Protein AF-A0A6M5IV58-F1 (afdb_monomer)

Nearest PDB structures (foldseek):
  3f52-assembly1_A  TM=8.796E-01  e=4.584E-03  Corynebacterium glutamicum
  3vk0-assembly2_B  TM=8.045E-01  e=2.505E-03  Neisseria meningitidis MC58
  3f51-assembly1_A  TM=9.134E-01  e=1.621E-02  Corynebacterium glutamicum
  1y7y-assembly1_B  TM=8.587E-01  e=2.254E-02  Aeromonas hydrophila
  1y7y-assembly1_A  TM=8.442E-01  e=3.134E-02  Aeromonas hydrophila

Secondary structure (DSSP, 8-state):
-HHHHHHHHHHHHHHHHHHHHHH-HHHHHHHHHHHHHHHHHHHTT--HHHHHHHTT--HHHHHHHHTTSSPPPHHHHHHHHHHHTS-HHHHHH----GGGGG--

Solvent-accessible surface area (backbone atoms only — not comparable to full-atom values): 5907 Å² total; per-residue (Å²): 121,71,65,62,56,54,52,49,52,52,52,52,50,53,51,50,52,54,51,52,51,73,67,33,68,64,53,49,48,27,37,44,34,20,48,45,50,48,52,54,30,60,74,69,71,55,55,71,73,56,53,12,60,72,62,74,42,57,62,72,62,36,51,36,26,58,71,24,79,34,68,74,51,72,69,47,43,47,54,50,16,59,75,70,71,48,55,51,62,27,38,75,69,67,51,75,73,70,68,76,79,76,78,127

pLDDT: mean 83.51, std 16.29, range [40.0, 98.0]

Sequence (104 aa):
MRAEFILRLRLTLRVYKRILVSMNPEIALAQRIAAEIRAEMAWQAKPVAELARVIERGVRATQRRYSGEVEFGLDEVEVVAEWLGVSKVQLLTGQRDRERAVSA

Structure (mmCIF, N/CA/C/O backbone):
data_AF-A0A6M5IV58-F1
#
_entry.id   AF-A0A6M5IV58-F1
#
loop_
_atom_site.group_PDB
_atom_site.id
_atom_site.type_symbol
_atom_site.label_atom_id
_atom_site.label_alt_id
_atom_site.label_comp_id
_atom_site.label_asym_id
_atom_site.label_entity_id
_atom_site.label_seq_id
_atom_site.pdbx_PDB_ins_code
_atom_site.Cartn_x
_atom_site.Cartn_y
_atom_site.Cartn_z
_atom_site.occupancy
_atom_site.B_iso_or_equiv
_atom_site.auth_seq_id
_atom_site.auth_comp_id
_atom_site.auth_asym_id
_atom_site.auth_atom_id
_atom_site.pdbx_PDB_model_num
ATOM 1 N N . MET A 1 1 ? 38.722 7.061 -29.597 1.00 60.03 1 MET A N 1
ATOM 2 C CA . MET A 1 1 ? 37.472 7.236 -30.377 1.00 60.03 1 MET A CA 1
ATOM 3 C C . MET A 1 1 ? 36.326 6.283 -29.990 1.00 60.03 1 MET A C 1
ATOM 5 O O . MET A 1 1 ? 35.210 6.758 -29.866 1.00 60.03 1 MET A O 1
ATOM 9 N N . ARG A 1 2 ? 36.533 4.972 -29.750 1.00 64.62 2 ARG A N 1
ATOM 10 C CA . ARG A 1 2 ? 35.423 4.029 -29.431 1.00 64.62 2 ARG A CA 1
ATOM 11 C C . ARG A 1 2 ? 34.798 4.168 -28.025 1.00 64.62 2 ARG A C 1
ATOM 13 O O . ARG A 1 2 ? 33.617 3.883 -27.861 1.00 64.62 2 ARG A O 1
ATOM 20 N N . ALA A 1 3 ? 35.558 4.616 -27.023 1.00 64.50 3 ALA A N 1
ATOM 21 C CA . ALA A 1 3 ? 35.093 4.688 -25.631 1.00 64.50 3 ALA A CA 1
ATOM 22 C C . ALA A 1 3 ? 34.050 5.797 -25.381 1.00 64.50 3 ALA A C 1
ATOM 24 O O . ALA A 1 3 ? 33.061 5.567 -24.687 1.00 64.50 3 ALA A O 1
ATOM 25 N N . GLU A 1 4 ? 34.222 6.972 -25.994 1.00 70.00 4 GLU A N 1
ATOM 26 C CA . GLU A 1 4 ? 33.277 8.091 -25.863 1.00 70.00 4 GLU A CA 1
ATOM 27 C C . GLU A 1 4 ? 31.921 7.794 -26.508 1.00 70.00 4 GLU A C 1
ATOM 29 O O . GLU A 1 4 ? 30.884 8.180 -25.971 1.00 70.00 4 GLU A O 1
ATOM 34 N N . PHE A 1 5 ? 31.912 7.045 -27.616 1.00 73.06 5 PHE A N 1
ATOM 35 C CA . PHE A 1 5 ? 30.679 6.615 -28.274 1.00 73.06 5 PHE A CA 1
ATOM 36 C C . PHE A 1 5 ? 29.868 5.667 -27.378 1.00 73.06 5 PHE A C 1
ATOM 38 O O . PHE A 1 5 ? 28.666 5.852 -27.211 1.00 73.06 5 PHE A O 1
ATOM 45 N N . ILE A 1 6 ? 30.529 4.706 -26.722 1.00 71.50 6 ILE A N 1
ATOM 46 C CA . ILE A 1 6 ? 29.891 3.769 -25.780 1.00 71.50 6 ILE A CA 1
ATOM 47 C C . ILE A 1 6 ? 29.378 4.500 -24.529 1.00 71.50 6 ILE A C 1
ATOM 49 O O . ILE A 1 6 ? 28.286 4.197 -24.044 1.00 71.50 6 ILE A O 1
ATOM 53 N N . LEU A 1 7 ? 30.136 5.472 -24.010 1.00 68.50 7 LEU A N 1
ATOM 54 C CA . LEU A 1 7 ? 29.725 6.280 -22.857 1.00 68.50 7 LEU A CA 1
ATOM 55 C C . LEU A 1 7 ? 28.518 7.165 -23.179 1.00 68.50 7 LEU A C 1
ATOM 57 O O . LEU A 1 7 ? 27.561 7.169 -22.403 1.00 68.50 7 LEU A O 1
ATOM 61 N N . ARG A 1 8 ? 28.511 7.839 -24.339 1.00 68.88 8 ARG A N 1
ATOM 62 C CA . ARG A 1 8 ? 27.337 8.579 -24.822 1.00 68.88 8 ARG A CA 1
ATOM 63 C C . ARG A 1 8 ? 26.136 7.659 -24.991 1.00 68.88 8 ARG A C 1
ATOM 65 O O . ARG A 1 8 ? 25.092 7.965 -24.435 1.00 68.88 8 ARG A O 1
ATOM 72 N N . LEU A 1 9 ? 26.291 6.509 -25.649 1.00 71.88 9 LEU A N 1
ATOM 73 C CA . LEU A 1 9 ? 25.190 5.564 -25.863 1.00 71.88 9 LEU A CA 1
ATOM 74 C C . LEU A 1 9 ? 24.586 5.074 -24.535 1.00 71.88 9 LEU A C 1
ATOM 76 O O . LEU A 1 9 ? 23.368 5.036 -24.384 1.00 71.88 9 LEU A O 1
ATOM 80 N N . ARG A 1 10 ? 25.422 4.759 -23.533 1.00 70.19 10 ARG A N 1
ATOM 81 C CA . ARG A 1 10 ? 24.971 4.366 -22.183 1.00 70.19 10 ARG A CA 1
ATOM 82 C C . ARG A 1 10 ? 24.239 5.493 -21.453 1.00 70.19 10 ARG A C 1
ATOM 84 O O . ARG A 1 10 ? 23.245 5.226 -20.781 1.00 70.19 10 ARG A O 1
ATOM 91 N N . LEU A 1 11 ? 24.712 6.733 -21.579 1.00 66.56 11 LEU A N 1
ATOM 92 C CA . LEU A 1 11 ? 24.055 7.917 -21.018 1.00 66.56 11 LEU A CA 1
ATOM 93 C C . LEU A 1 11 ? 22.695 8.163 -21.679 1.00 66.56 11 LEU A C 1
ATOM 95 O O . LEU A 1 11 ? 21.699 8.317 -20.973 1.00 66.56 11 LEU A O 1
ATOM 99 N N . THR A 1 12 ? 22.627 8.107 -23.009 1.00 67.38 12 THR A N 1
ATOM 100 C CA . THR A 1 12 ? 21.381 8.266 -23.767 1.00 67.38 12 THR A CA 1
ATOM 101 C C . THR A 1 12 ? 20.378 7.165 -23.423 1.00 67.38 12 THR A C 1
ATOM 103 O O . THR A 1 12 ? 19.222 7.468 -23.144 1.00 67.38 12 THR A O 1
ATOM 106 N N . LEU A 1 13 ? 20.818 5.904 -23.328 1.00 72.75 13 LEU A N 1
ATOM 107 C CA . LEU A 1 13 ? 19.965 4.777 -22.928 1.00 72.75 13 LEU A CA 1
ATOM 108 C C . LEU A 1 13 ? 19.465 4.896 -21.483 1.00 72.75 13 LEU A C 1
ATOM 110 O O . LEU A 1 13 ? 18.328 4.529 -21.198 1.00 72.75 13 LEU A O 1
ATOM 114 N N . ARG A 1 14 ? 20.271 5.433 -20.560 1.00 70.44 14 ARG A N 1
ATOM 115 C CA . ARG A 1 14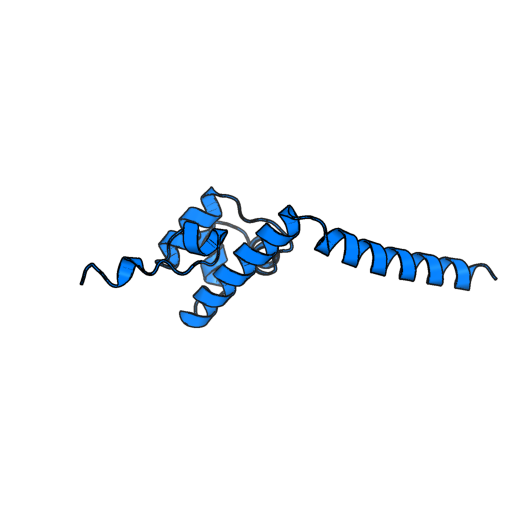 ? 19.862 5.650 -19.162 1.00 70.44 14 ARG A CA 1
ATOM 116 C C . ARG A 1 14 ? 18.797 6.744 -19.043 1.00 70.44 14 ARG A C 1
ATOM 118 O O . ARG A 1 14 ? 17.854 6.580 -18.272 1.00 70.44 14 ARG A O 1
ATOM 125 N N . VAL A 1 15 ? 18.927 7.825 -19.814 1.00 69.44 15 VAL A N 1
ATOM 126 C CA . VAL A 1 15 ? 17.921 8.898 -19.882 1.00 69.44 15 VAL A CA 1
ATOM 127 C C . VAL A 1 15 ? 16.639 8.390 -20.541 1.00 69.44 15 VAL A C 1
ATOM 129 O O . VAL A 1 15 ? 15.567 8.548 -19.964 1.00 69.44 15 VAL A O 1
ATOM 132 N N . TYR A 1 16 ? 16.741 7.689 -21.674 1.00 65.12 16 TYR A N 1
ATOM 133 C CA . TYR A 1 16 ? 15.580 7.098 -22.347 1.00 65.12 16 TYR A CA 1
ATOM 134 C C . TYR A 1 16 ? 14.852 6.082 -21.473 1.00 65.12 16 TYR A C 1
ATOM 136 O O . TYR A 1 16 ? 13.633 6.137 -21.376 1.00 65.12 16 TYR A O 1
ATOM 144 N N . LYS A 1 17 ? 15.578 5.203 -20.771 1.00 67.25 17 LYS A N 1
ATOM 145 C CA . LYS A 1 17 ? 14.979 4.255 -19.823 1.00 67.25 17 LYS A CA 1
ATOM 146 C C . LYS A 1 17 ? 14.224 4.982 -18.711 1.00 67.25 17 LYS A C 1
ATOM 148 O O . LYS A 1 17 ? 13.137 4.559 -18.352 1.00 67.25 17 LYS A O 1
ATOM 153 N N . ARG A 1 18 ? 14.764 6.089 -18.192 1.00 61.06 18 ARG A N 1
ATOM 154 C CA . ARG A 1 18 ? 14.098 6.899 -17.160 1.00 61.06 18 ARG A CA 1
ATOM 155 C C . ARG A 1 18 ? 12.822 7.574 -17.679 1.00 61.06 18 ARG A C 1
ATOM 157 O O . ARG A 1 18 ? 11.829 7.578 -16.964 1.00 61.06 18 ARG A O 1
ATOM 164 N N . ILE A 1 19 ? 12.837 8.092 -18.909 1.00 65.12 19 ILE A N 1
ATOM 165 C CA . ILE A 1 19 ? 11.661 8.712 -19.545 1.00 65.12 19 ILE A CA 1
ATOM 166 C C . ILE A 1 19 ? 10.593 7.656 -19.874 1.00 65.12 19 ILE A C 1
ATOM 168 O O . ILE A 1 19 ? 9.425 7.844 -19.547 1.00 65.12 19 ILE A O 1
ATOM 172 N N . LEU A 1 20 ? 10.988 6.508 -20.433 1.00 61.22 20 LEU A N 1
ATOM 173 C CA . LEU A 1 20 ? 10.089 5.379 -20.714 1.00 61.22 20 LEU A CA 1
ATOM 174 C C . LEU A 1 20 ? 9.427 4.830 -19.446 1.00 61.22 20 LEU A C 1
ATOM 176 O O . LEU A 1 20 ? 8.245 4.515 -19.463 1.00 61.22 20 LEU A O 1
ATOM 180 N N . VAL A 1 21 ? 10.164 4.777 -18.334 1.00 62.19 21 VAL A N 1
ATOM 181 C CA . VAL A 1 21 ? 9.623 4.402 -17.018 1.00 62.19 21 VAL A CA 1
ATOM 182 C C . VAL A 1 21 ? 8.576 5.414 -16.535 1.00 62.19 21 VAL A C 1
ATOM 184 O O . VAL A 1 21 ? 7.577 5.004 -15.962 1.00 62.19 21 VAL A O 1
ATOM 187 N N . SER A 1 22 ? 8.749 6.715 -16.809 1.00 56.72 22 SER A N 1
ATOM 188 C CA . SER A 1 22 ? 7.743 7.741 -16.477 1.00 56.72 22 SER A CA 1
ATOM 189 C C . SER A 1 22 ? 6.543 7.800 -17.434 1.00 56.72 22 SER A C 1
ATOM 191 O O . SER A 1 22 ? 5.508 8.340 -17.063 1.00 56.72 22 SER A O 1
ATOM 193 N N . MET A 1 23 ? 6.669 7.254 -18.649 1.00 60.97 23 MET A N 1
ATOM 194 C CA . MET A 1 23 ? 5.607 7.210 -19.668 1.00 60.97 23 MET A CA 1
ATOM 195 C C . MET A 1 23 ? 4.806 5.903 -19.666 1.00 60.97 23 MET A C 1
ATOM 197 O O . MET A 1 23 ? 3.837 5.805 -20.414 1.00 60.97 23 MET A O 1
ATOM 201 N N . ASN A 1 24 ? 5.181 4.907 -18.854 1.00 61.69 24 ASN A N 1
ATOM 202 C CA . ASN A 1 24 ? 4.401 3.682 -18.719 1.00 61.69 24 ASN A CA 1
ATOM 203 C C . ASN A 1 24 ? 3.369 3.840 -17.580 1.00 61.69 24 ASN A C 1
ATOM 205 O O . ASN A 1 24 ? 3.766 3.862 -16.410 1.00 61.69 24 ASN A O 1
ATOM 209 N N . PRO A 1 25 ? 2.062 3.962 -17.884 1.00 61.75 25 PRO A N 1
ATOM 210 C CA . PRO A 1 25 ? 1.026 4.182 -16.874 1.00 61.75 25 PRO A CA 1
ATOM 211 C C . PRO A 1 25 ? 0.923 3.035 -15.857 1.00 61.75 25 PRO A C 1
ATOM 213 O O . PRO A 1 25 ? 0.538 3.275 -14.715 1.00 61.75 25 PRO A O 1
ATOM 216 N N . GLU A 1 26 ? 1.326 1.816 -16.221 1.00 60.09 26 GLU A N 1
ATOM 217 C CA . GLU A 1 26 ? 1.353 0.669 -15.302 1.00 60.09 26 GLU A CA 1
ATOM 218 C C . GLU A 1 26 ? 2.444 0.820 -14.236 1.00 60.09 26 GLU A C 1
ATOM 220 O O . GLU A 1 26 ? 2.184 0.671 -13.043 1.00 60.09 26 GLU A O 1
AT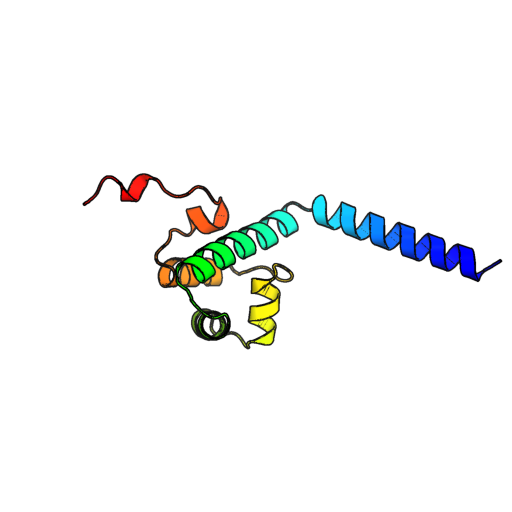OM 225 N N . ILE A 1 27 ? 3.645 1.252 -14.642 1.00 63.97 27 ILE A N 1
ATOM 226 C CA . ILE A 1 27 ? 4.728 1.574 -13.701 1.00 63.97 27 ILE A CA 1
ATOM 227 C C . ILE A 1 27 ? 4.303 2.727 -12.789 1.00 63.97 27 ILE A C 1
ATOM 229 O O . ILE A 1 27 ? 4.606 2.715 -11.593 1.00 63.97 27 ILE A O 1
ATOM 233 N N . ALA A 1 28 ? 3.574 3.706 -13.331 1.00 79.75 28 ALA A N 1
ATOM 234 C CA . ALA A 1 28 ? 3.020 4.789 -12.532 1.00 79.75 28 ALA A CA 1
ATOM 235 C C . ALA A 1 28 ? 2.023 4.265 -11.485 1.00 79.75 28 ALA A C 1
ATOM 237 O O . ALA A 1 28 ? 2.093 4.697 -10.336 1.00 79.75 28 ALA A O 1
ATOM 238 N N . LEU A 1 29 ? 1.158 3.303 -11.828 1.00 85.19 29 LEU A N 1
ATOM 239 C CA . LEU A 1 29 ? 0.213 2.701 -10.884 1.00 85.19 29 LEU A CA 1
ATOM 240 C C . LEU A 1 29 ? 0.920 1.882 -9.793 1.00 85.19 29 LEU A C 1
ATOM 242 O O . LEU A 1 29 ? 0.628 2.071 -8.614 1.00 85.19 29 LEU A O 1
ATOM 246 N N . ALA A 1 30 ? 1.891 1.040 -10.152 1.00 88.44 30 ALA A N 1
ATOM 247 C CA . ALA A 1 30 ? 2.667 0.246 -9.196 1.00 88.44 30 ALA A CA 1
ATOM 248 C C . ALA A 1 30 ? 3.396 1.128 -8.169 1.00 88.44 30 ALA A C 1
ATOM 250 O O . ALA A 1 30 ? 3.328 0.909 -6.957 1.00 88.44 30 ALA A O 1
ATOM 251 N N . GLN A 1 31 ? 4.070 2.170 -8.663 1.00 90.25 31 GLN A N 1
ATOM 252 C CA . GLN A 1 31 ? 4.782 3.150 -7.841 1.00 90.25 31 GLN A CA 1
ATOM 253 C C . GLN A 1 31 ? 3.836 3.930 -6.933 1.00 90.25 31 GLN A C 1
ATOM 255 O O . GLN A 1 31 ? 4.175 4.212 -5.782 1.00 90.25 31 GLN A O 1
ATOM 260 N N . ARG A 1 32 ? 2.651 4.255 -7.446 1.00 90.94 32 ARG A N 1
ATOM 261 C CA . ARG A 1 32 ? 1.604 4.965 -6.726 1.00 90.94 32 ARG A CA 1
ATOM 262 C C . ARG A 1 32 ? 1.026 4.115 -5.596 1.00 90.94 32 ARG A C 1
ATOM 264 O O . ARG A 1 32 ? 1.058 4.566 -4.458 1.00 90.94 32 ARG A O 1
ATOM 271 N N . ILE A 1 33 ? 0.605 2.879 -5.871 1.00 94.88 33 ILE A N 1
ATOM 272 C CA . ILE A 1 33 ? 0.125 1.937 -4.843 1.00 94.88 33 ILE A CA 1
ATOM 273 C C . ILE A 1 33 ? 1.191 1.761 -3.758 1.00 94.88 33 ILE A C 1
ATOM 275 O O . ILE A 1 33 ? 0.904 1.889 -2.569 1.00 94.88 33 ILE A O 1
ATOM 279 N N . ALA A 1 34 ? 2.447 1.541 -4.159 1.00 96.31 34 ALA A N 1
ATOM 280 C CA . ALA A 1 34 ? 3.548 1.427 -3.213 1.00 96.31 34 ALA A CA 1
ATOM 281 C C . ALA A 1 34 ? 3.726 2.709 -2.380 1.00 96.31 34 ALA A C 1
ATOM 283 O O . ALA A 1 34 ? 4.006 2.624 -1.189 1.00 96.31 34 ALA A O 1
ATOM 284 N N . ALA A 1 35 ? 3.550 3.897 -2.964 1.00 94.25 35 ALA A N 1
ATOM 285 C CA . ALA A 1 35 ? 3.618 5.160 -2.233 1.00 94.25 35 ALA A CA 1
ATOM 286 C C . ALA A 1 35 ? 2.491 5.318 -1.201 1.00 94.25 35 ALA A C 1
ATOM 288 O O . ALA A 1 35 ? 2.786 5.716 -0.075 1.00 94.25 35 ALA A O 1
ATOM 289 N N . GLU A 1 36 ? 1.251 4.963 -1.545 1.00 95.19 36 GLU A N 1
ATOM 290 C CA . GLU A 1 36 ? 0.115 5.001 -0.611 1.00 95.19 36 GLU A CA 1
ATOM 291 C C . GLU A 1 36 ? 0.332 4.027 0.557 1.00 95.19 36 GLU A C 1
ATOM 293 O O . GLU A 1 36 ? 0.237 4.417 1.719 1.00 95.19 36 GLU A O 1
ATOM 298 N N . ILE A 1 37 ? 0.738 2.783 0.268 1.00 97.00 37 ILE A N 1
ATOM 299 C CA . ILE A 1 37 ? 1.048 1.780 1.302 1.00 97.00 37 ILE A CA 1
ATOM 300 C C . ILE A 1 37 ? 2.158 2.286 2.232 1.00 97.00 37 ILE A C 1
ATOM 302 O O . ILE A 1 37 ? 2.039 2.183 3.452 1.00 97.00 37 ILE A O 1
ATOM 306 N N . ARG A 1 38 ? 3.230 2.874 1.681 1.00 97.31 38 ARG A N 1
ATOM 307 C CA . ARG A 1 38 ? 4.318 3.464 2.480 1.00 97.31 38 ARG A CA 1
ATOM 308 C C . ARG A 1 38 ? 3.828 4.580 3.391 1.00 97.31 38 ARG A C 1
ATOM 310 O O . ARG A 1 38 ? 4.259 4.642 4.540 1.00 97.31 38 ARG A O 1
ATOM 317 N N . ALA A 1 39 ? 2.973 5.460 2.878 1.00 94.56 39 ALA A N 1
ATOM 318 C CA . ALA A 1 39 ? 2.437 6.575 3.642 1.00 94.56 39 ALA A CA 1
ATOM 319 C C . ALA A 1 39 ? 1.604 6.080 4.834 1.00 94.56 39 ALA A C 1
ATOM 321 O O . ALA A 1 39 ? 1.832 6.519 5.961 1.00 94.56 39 ALA A O 1
ATOM 322 N N . GLU A 1 40 ? 0.710 5.117 4.608 1.00 96.38 40 GLU A N 1
ATOM 323 C CA . GLU A 1 40 ? -0.128 4.539 5.664 1.00 96.38 40 GLU A CA 1
ATOM 324 C C . GLU A 1 40 ? 0.692 3.737 6.683 1.00 96.38 40 GLU A C 1
ATOM 326 O O . GLU A 1 40 ? 0.511 3.889 7.891 1.00 96.38 40 GLU A O 1
ATOM 331 N N . MET A 1 41 ? 1.664 2.939 6.232 1.00 97.00 41 MET A N 1
ATOM 332 C CA . MET A 1 41 ? 2.570 2.224 7.136 1.00 97.00 41 MET A CA 1
ATOM 333 C C . MET A 1 41 ? 3.393 3.178 8.003 1.00 97.00 41 MET A C 1
ATOM 335 O O . MET A 1 41 ? 3.545 2.934 9.199 1.00 97.00 41 MET A O 1
ATOM 339 N N . ALA A 1 42 ? 3.907 4.265 7.422 1.00 96.19 42 ALA A N 1
ATOM 340 C CA . ALA A 1 42 ? 4.650 5.277 8.163 1.00 96.19 42 ALA A CA 1
ATOM 341 C C . ALA A 1 42 ? 3.766 5.963 9.214 1.00 96.19 42 ALA A C 1
ATOM 343 O O . ALA A 1 42 ? 4.214 6.161 10.342 1.00 96.19 42 ALA A O 1
ATOM 344 N N . TRP A 1 43 ? 2.509 6.268 8.874 1.00 94.00 43 TRP A N 1
ATOM 345 C CA . TRP A 1 43 ? 1.547 6.858 9.808 1.00 94.00 43 TRP A CA 1
ATOM 346 C C . TRP A 1 43 ? 1.230 5.928 10.989 1.00 94.00 43 TRP A C 1
ATOM 348 O O . TRP A 1 43 ? 1.143 6.383 12.126 1.00 94.00 43 TRP A O 1
ATOM 358 N N . GLN A 1 44 ? 1.133 4.620 10.739 1.00 95.75 44 GLN A N 1
ATOM 359 C CA . GLN A 1 44 ? 0.849 3.604 11.762 1.00 95.75 44 GLN A CA 1
ATOM 360 C C . GLN A 1 44 ? 2.109 3.034 12.436 1.00 95.75 44 GLN A C 1
ATOM 362 O O . GLN A 1 44 ? 2.000 2.111 13.239 1.00 95.75 44 GLN A O 1
ATOM 367 N N . ALA A 1 45 ? 3.301 3.537 12.092 1.00 97.00 45 ALA A N 1
ATOM 368 C CA . ALA A 1 45 ? 4.598 3.016 12.535 1.00 97.00 45 ALA A CA 1
ATOM 369 C C . ALA A 1 45 ? 4.793 1.498 12.298 1.00 97.00 45 ALA A C 1
ATOM 371 O O . ALA A 1 45 ? 5.483 0.818 13.059 1.00 97.00 45 ALA A O 1
ATOM 372 N N . LYS A 1 46 ? 4.208 0.959 11.222 1.00 96.94 46 LYS A N 1
ATOM 373 C CA . LYS A 1 46 ? 4.271 -0.467 10.873 1.00 96.94 46 LYS A CA 1
ATOM 374 C C . LYS A 1 46 ? 5.544 -0.793 10.072 1.00 96.94 46 LYS A C 1
ATOM 376 O O . LYS A 1 46 ? 5.790 -0.169 9.037 1.00 96.94 46 LYS A O 1
ATOM 381 N N . PRO A 1 47 ? 6.365 -1.775 10.490 1.00 96.38 47 PRO A N 1
ATOM 382 C CA . PRO A 1 47 ? 7.604 -2.128 9.800 1.00 96.38 47 PRO A CA 1
ATOM 383 C C . PRO A 1 47 ? 7.367 -2.988 8.547 1.00 96.38 47 PRO A C 1
ATOM 385 O O . PRO A 1 47 ? 6.442 -3.793 8.470 1.00 96.38 47 PRO A O 1
ATOM 388 N N . VAL A 1 48 ? 8.291 -2.917 7.582 1.00 96.44 48 VAL A N 1
ATOM 389 C CA . VAL A 1 48 ? 8.249 -3.734 6.344 1.00 96.44 48 VAL A CA 1
ATOM 390 C C . VAL A 1 48 ? 8.293 -5.243 6.624 1.00 96.44 48 VAL A C 1
ATOM 392 O O . VAL A 1 48 ? 7.758 -6.041 5.856 1.00 96.44 48 VAL A O 1
ATOM 395 N N . ALA A 1 49 ? 8.887 -5.653 7.747 1.00 96.56 49 ALA A N 1
ATOM 396 C CA . ALA A 1 49 ? 8.890 -7.049 8.175 1.00 96.56 49 ALA A CA 1
ATOM 397 C C . ALA A 1 49 ? 7.479 -7.579 8.488 1.00 96.56 49 ALA A C 1
ATOM 399 O O . ALA A 1 49 ? 7.206 -8.748 8.229 1.00 96.56 49 ALA A O 1
ATOM 400 N N . GLU A 1 50 ? 6.581 -6.738 9.009 1.00 97.81 50 GLU A N 1
ATOM 401 C CA . GLU A 1 50 ? 5.181 -7.117 9.222 1.00 97.81 50 GLU A CA 1
ATOM 402 C C . GLU A 1 50 ? 4.429 -7.212 7.901 1.00 97.81 50 GLU A C 1
ATOM 404 O O . GLU A 1 50 ? 3.745 -8.207 7.681 1.00 97.81 50 GLU A O 1
ATOM 409 N N . LEU A 1 51 ? 4.649 -6.264 6.981 1.00 97.81 51 LEU A N 1
ATOM 410 C CA . LEU A 1 51 ? 4.080 -6.337 5.633 1.00 97.81 51 LEU A CA 1
ATOM 411 C C . LEU A 1 51 ? 4.419 -7.675 4.962 1.00 97.81 51 LEU A C 1
ATOM 413 O O . LEU A 1 51 ? 3.549 -8.297 4.370 1.00 97.81 51 LEU A O 1
ATOM 417 N N . ALA A 1 52 ? 5.661 -8.152 5.094 1.00 98.00 52 ALA A N 1
ATOM 418 C CA . ALA A 1 52 ? 6.081 -9.427 4.515 1.00 98.00 52 ALA A CA 1
ATOM 419 C C . ALA A 1 52 ? 5.287 -10.628 5.052 1.00 98.00 52 ALA A C 1
ATOM 421 O O . ALA A 1 52 ? 4.983 -11.541 4.289 1.00 98.00 52 ALA A O 1
ATOM 422 N N . ARG A 1 53 ? 4.926 -10.606 6.342 1.00 97.88 53 ARG A N 1
ATOM 423 C CA . ARG A 1 53 ? 4.068 -11.630 6.953 1.00 97.88 53 ARG A CA 1
ATOM 424 C C . ARG A 1 53 ? 2.637 -11.524 6.435 1.00 97.88 53 ARG A C 1
ATOM 426 O O . ARG A 1 53 ? 2.054 -12.545 6.111 1.00 97.88 53 ARG A O 1
ATOM 433 N N . VAL A 1 54 ? 2.118 -10.302 6.323 1.00 97.88 54 VAL A N 1
ATOM 434 C CA . VAL A 1 54 ? 0.746 -10.013 5.875 1.00 97.88 54 VAL A CA 1
ATOM 435 C C . VAL A 1 54 ? 0.498 -10.491 4.446 1.00 97.88 54 VAL A C 1
ATOM 437 O O . VAL A 1 54 ? -0.520 -11.114 4.192 1.00 97.88 54 VAL A O 1
ATOM 440 N N . ILE A 1 55 ? 1.435 -10.256 3.522 1.00 97.12 55 ILE A N 1
ATOM 441 C CA . ILE A 1 55 ? 1.300 -10.718 2.127 1.00 97.12 55 ILE A CA 1
ATOM 442 C C . ILE A 1 55 ? 1.880 -12.122 1.889 1.00 97.12 55 ILE A C 1
ATOM 444 O O . ILE A 1 55 ? 2.008 -12.544 0.743 1.00 97.12 55 ILE A O 1
ATOM 448 N N . GLU A 1 56 ? 2.308 -12.815 2.949 1.00 97.25 56 GLU A N 1
ATOM 449 C CA . GLU A 1 56 ? 2.902 -14.158 2.893 1.00 97.25 56 GLU A CA 1
ATOM 450 C C . GLU A 1 56 ? 4.070 -14.285 1.890 1.00 97.25 56 GLU A C 1
ATOM 452 O O . GLU A 1 56 ? 4.228 -15.276 1.169 1.00 97.25 56 GLU A O 1
ATOM 457 N N . ARG A 1 57 ? 4.932 -13.261 1.828 1.00 96.75 57 ARG A N 1
ATOM 458 C CA . ARG A 1 57 ? 6.112 -13.232 0.947 1.00 96.75 57 ARG A CA 1
ATOM 459 C C . ARG A 1 57 ? 7.411 -13.114 1.733 1.00 96.75 57 ARG A C 1
ATOM 461 O O . ARG A 1 57 ? 7.484 -12.568 2.829 1.00 96.75 57 ARG A O 1
ATOM 468 N N . GLY A 1 58 ? 8.499 -13.570 1.113 1.00 96.56 58 GLY A N 1
ATOM 469 C CA . GLY A 1 58 ? 9.841 -13.346 1.644 1.00 96.56 58 GLY A CA 1
ATOM 470 C C . GLY A 1 58 ? 10.221 -11.860 1.641 1.00 96.56 58 GLY A C 1
ATOM 471 O O . GLY A 1 58 ? 9.914 -11.136 0.695 1.00 96.56 58 GLY A O 1
ATOM 472 N N . VAL A 1 59 ? 10.984 -11.427 2.651 1.00 94.56 59 VAL A N 1
ATOM 473 C CA . VAL A 1 59 ? 11.379 -10.018 2.878 1.00 94.56 59 VAL A CA 1
ATOM 474 C C . VAL A 1 59 ? 11.942 -9.342 1.626 1.00 94.56 59 VAL A C 1
ATOM 476 O O . VAL A 1 59 ? 11.584 -8.210 1.321 1.00 94.56 59 VAL A O 1
ATOM 479 N N . ARG A 1 60 ? 12.786 -10.034 0.848 1.00 95.81 60 ARG A N 1
ATOM 480 C CA . ARG A 1 60 ? 13.359 -9.478 -0.390 1.00 95.81 60 ARG A CA 1
ATOM 481 C C . ARG A 1 60 ? 12.294 -9.189 -1.453 1.00 95.81 60 ARG A C 1
ATOM 483 O O . ARG A 1 60 ? 12.391 -8.180 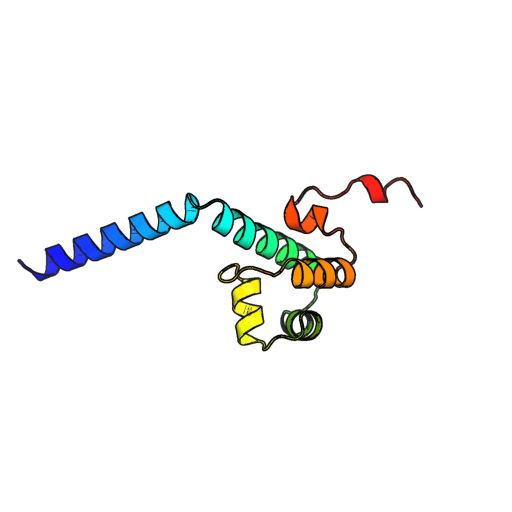-2.144 1.00 95.81 60 ARG A O 1
ATOM 490 N N . ALA A 1 61 ? 11.302 -10.065 -1.601 1.00 95.88 61 ALA A N 1
ATOM 491 C CA . ALA A 1 61 ? 10.204 -9.866 -2.544 1.00 95.88 61 ALA A CA 1
ATOM 492 C C . ALA A 1 61 ? 9.291 -8.722 -2.083 1.00 95.88 61 ALA A C 1
ATOM 494 O O . ALA A 1 61 ? 8.914 -7.877 -2.896 1.00 95.88 61 ALA A O 1
ATOM 495 N N . THR A 1 62 ? 9.022 -8.652 -0.779 1.00 97.56 62 THR A N 1
ATOM 496 C CA . THR A 1 62 ? 8.276 -7.556 -0.154 1.00 97.56 62 THR A CA 1
ATOM 497 C C . THR A 1 62 ? 8.983 -6.223 -0.343 1.00 97.56 62 THR A C 1
ATOM 499 O O . THR A 1 62 ? 8.345 -5.259 -0.740 1.00 97.56 62 THR A O 1
ATOM 502 N N . GLN A 1 63 ? 10.304 -6.160 -0.155 1.00 96.75 63 GLN A N 1
ATOM 503 C CA . GLN A 1 63 ? 11.073 -4.923 -0.305 1.00 96.75 63 GLN A CA 1
ATOM 504 C C . GLN A 1 63 ? 10.972 -4.343 -1.724 1.00 96.75 63 GLN A C 1
ATOM 506 O O . GLN A 1 63 ? 10.858 -3.130 -1.882 1.00 96.75 63 GLN A O 1
ATOM 511 N N . ARG A 1 64 ? 10.989 -5.203 -2.752 1.00 95.62 64 ARG A N 1
ATOM 512 C CA . ARG A 1 64 ? 10.852 -4.784 -4.158 1.00 95.62 64 ARG A CA 1
ATOM 513 C C . ARG A 1 64 ? 9.448 -4.268 -4.476 1.00 95.62 64 ARG A C 1
ATOM 515 O O . ARG A 1 64 ? 9.313 -3.323 -5.243 1.00 95.62 64 ARG A O 1
ATOM 522 N N . ARG A 1 65 ? 8.407 -4.844 -3.869 1.00 96.62 65 ARG A N 1
ATOM 523 C CA . ARG A 1 65 ? 7.036 -4.313 -3.966 1.00 96.62 65 ARG A CA 1
ATOM 524 C C . ARG A 1 65 ? 6.878 -3.003 -3.209 1.00 96.62 65 ARG A C 1
ATOM 526 O O . ARG A 1 65 ? 6.375 -2.021 -3.737 1.00 96.62 65 ARG A O 1
ATOM 533 N N . TYR A 1 66 ? 7.412 -2.962 -1.995 1.00 96.19 66 TYR A N 1
ATOM 534 C CA . TYR A 1 66 ? 7.423 -1.791 -1.131 1.00 96.19 66 TYR A CA 1
ATOM 535 C C . TYR A 1 66 ? 8.121 -0.588 -1.781 1.00 96.19 66 TYR A C 1
ATOM 537 O O . TYR A 1 66 ? 7.700 0.544 -1.563 1.00 96.19 66 TYR A O 1
ATOM 545 N N . SER A 1 67 ? 9.153 -0.796 -2.607 1.00 93.06 67 SER A N 1
ATOM 546 C CA . SER A 1 67 ? 9.796 0.262 -3.405 1.00 93.06 67 SER A CA 1
ATOM 547 C C . SER A 1 67 ? 9.084 0.577 -4.730 1.00 93.06 67 SER A C 1
ATOM 549 O O . SER A 1 67 ? 9.481 1.513 -5.424 1.00 93.06 67 SER A O 1
ATOM 551 N N . GLY A 1 68 ? 8.051 -0.187 -5.094 1.00 91.38 68 GLY A N 1
ATOM 552 C CA . GLY A 1 68 ? 7.343 -0.104 -6.375 1.00 91.38 68 GLY A CA 1
ATOM 553 C C . GLY A 1 68 ? 8.134 -0.655 -7.568 1.00 91.38 68 GLY A C 1
ATOM 554 O O . GLY A 1 68 ? 7.788 -0.374 -8.712 1.00 91.38 68 GLY A O 1
ATOM 555 N N . GLU A 1 69 ? 9.230 -1.385 -7.337 1.00 90.75 69 GLU A N 1
ATOM 556 C CA . GLU A 1 69 ? 9.979 -2.067 -8.405 1.00 90.75 69 GLU A CA 1
ATOM 557 C C . GLU A 1 69 ? 9.192 -3.260 -8.970 1.00 90.75 69 GLU A C 1
ATOM 559 O O . GLU A 1 69 ? 9.356 -3.625 -10.132 1.00 90.75 69 GLU A O 1
ATOM 564 N N . VAL A 1 70 ? 8.360 -3.877 -8.131 1.00 93.19 70 VAL A N 1
ATOM 565 C CA . VAL A 1 70 ? 7.457 -4.975 -8.481 1.00 93.19 70 VAL A CA 1
ATOM 566 C C . VAL A 1 70 ? 6.040 -4.579 -8.076 1.00 93.19 70 VAL A C 1
ATOM 568 O O . VAL A 1 70 ? 5.844 -3.942 -7.045 1.00 93.19 70 VAL A O 1
ATOM 571 N N . GLU A 1 71 ? 5.059 -4.957 -8.883 1.00 93.94 71 GLU A N 1
ATOM 572 C CA . GLU A 1 71 ? 3.645 -4.706 -8.608 1.00 93.94 71 GLU A CA 1
ATOM 573 C C . GLU A 1 71 ? 3.120 -5.543 -7.438 1.00 93.94 71 GLU A C 1
ATOM 575 O O . GLU A 1 71 ? 3.576 -6.665 -7.193 1.00 93.94 71 GLU A O 1
ATOM 580 N N . PHE A 1 72 ? 2.141 -4.987 -6.725 1.00 96.38 72 PHE A N 1
ATOM 581 C CA . PHE A 1 72 ? 1.292 -5.762 -5.829 1.00 96.38 72 PHE A CA 1
ATOM 582 C C . PHE A 1 72 ? 0.183 -6.428 -6.647 1.00 96.38 72 PHE A C 1
ATOM 584 O O . PHE A 1 72 ? -0.436 -5.777 -7.490 1.00 96.38 72 PHE A O 1
ATOM 591 N N . GLY A 1 73 ? -0.081 -7.705 -6.375 1.00 95.38 73 GLY A N 1
ATOM 592 C CA . GLY A 1 73 ? -1.290 -8.370 -6.863 1.00 95.38 73 GLY A CA 1
ATOM 593 C C . GLY A 1 73 ? -2.548 -7.732 -6.266 1.00 95.38 73 GLY A C 1
ATOM 594 O O . GLY A 1 73 ? -2.491 -7.124 -5.200 1.00 95.38 73 GLY A O 1
ATOM 595 N N . LEU A 1 74 ? -3.695 -7.847 -6.940 1.00 93.94 74 LEU A N 1
ATOM 596 C CA . LEU A 1 74 ? -4.953 -7.286 -6.425 1.00 93.94 74 LEU A CA 1
ATOM 597 C C . LEU A 1 74 ? -5.395 -7.945 -5.109 1.00 93.94 74 LEU A C 1
ATOM 599 O O . LEU A 1 74 ? -5.920 -7.263 -4.234 1.00 93.94 74 LEU A O 1
ATOM 603 N N . ASP A 1 75 ? -5.128 -9.240 -4.963 1.00 96.50 75 ASP A N 1
ATOM 604 C CA . ASP A 1 75 ? -5.266 -10.007 -3.724 1.00 96.50 75 ASP A CA 1
ATOM 605 C C . ASP A 1 75 ? -4.345 -9.464 -2.621 1.00 96.50 75 ASP A C 1
ATOM 607 O O . ASP A 1 75 ? -4.792 -9.200 -1.507 1.00 96.50 75 ASP A O 1
ATOM 611 N N . GLU A 1 76 ? -3.075 -9.202 -2.950 1.00 97.56 76 GLU A N 1
ATOM 612 C CA . GLU A 1 76 ? -2.116 -8.601 -2.018 1.00 97.56 76 GLU A CA 1
ATOM 613 C C . GLU A 1 76 ? -2.573 -7.189 -1.590 1.00 97.56 76 GLU A C 1
ATOM 615 O O . GLU A 1 76 ? -2.473 -6.844 -0.414 1.00 97.56 76 GLU A O 1
ATOM 620 N N . VAL A 1 77 ? -3.111 -6.376 -2.510 1.00 97.12 77 VAL A N 1
ATOM 621 C CA . VAL A 1 77 ? -3.651 -5.036 -2.202 1.00 97.12 77 VAL A CA 1
ATOM 622 C C . VAL A 1 77 ? -4.858 -5.115 -1.270 1.00 97.12 77 VAL A C 1
ATOM 624 O O . VAL A 1 77 ? -4.962 -4.298 -0.358 1.00 97.12 77 VAL A O 1
ATOM 627 N N . GLU A 1 78 ? -5.762 -6.071 -1.476 1.00 96.50 78 GLU A N 1
ATOM 628 C CA . GLU A 1 78 ? -6.946 -6.254 -0.632 1.00 96.50 78 GLU A CA 1
ATOM 629 C C . GLU A 1 78 ? -6.560 -6.632 0.802 1.00 96.50 78 GLU A C 1
ATOM 631 O O . GLU A 1 78 ? -6.993 -5.970 1.747 1.00 96.50 78 GLU A O 1
ATOM 636 N N . VAL A 1 79 ? -5.648 -7.594 0.956 1.00 97.88 79 VAL A N 1
ATOM 637 C CA . VAL A 1 79 ? -5.121 -8.010 2.264 1.00 97.88 79 VAL A CA 1
ATOM 638 C C . VAL A 1 79 ? -4.387 -6.861 2.967 1.00 97.88 79 VAL A C 1
ATOM 640 O O . VAL A 1 79 ? -4.563 -6.633 4.165 1.00 97.88 79 VAL A O 1
ATOM 643 N N . VAL A 1 80 ? -3.578 -6.089 2.233 1.00 97.81 80 VAL A N 1
ATOM 644 C CA . VAL A 1 80 ? -2.867 -4.930 2.796 1.00 97.81 80 VAL A CA 1
ATOM 645 C C . VAL A 1 80 ? -3.835 -3.816 3.194 1.00 97.81 80 VAL A C 1
ATOM 647 O O . VAL A 1 80 ? -3.638 -3.201 4.241 1.00 97.81 80 VAL A O 1
ATOM 650 N N . ALA A 1 81 ? -4.878 -3.561 2.402 1.00 96.62 81 ALA A N 1
ATOM 651 C CA . ALA A 1 81 ? -5.900 -2.566 2.716 1.00 96.62 81 ALA A CA 1
ATOM 652 C C . ALA A 1 81 ? -6.631 -2.913 4.019 1.00 96.62 81 ALA A C 1
ATOM 654 O O . ALA A 1 81 ? -6.738 -2.062 4.905 1.00 96.62 81 ALA A O 1
ATOM 655 N N . GLU A 1 82 ? -7.053 -4.171 4.170 1.00 96.44 82 GLU A N 1
ATOM 656 C CA . GLU A 1 82 ? -7.684 -4.6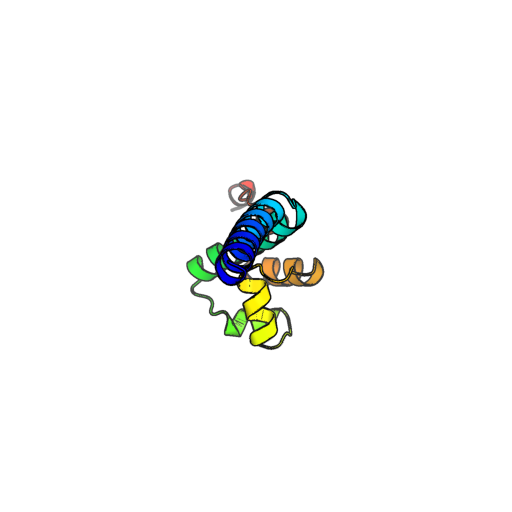72 5.392 1.00 96.44 82 GLU A CA 1
ATOM 657 C C . GLU A 1 82 ? -6.749 -4.530 6.600 1.00 96.44 82 GLU A C 1
ATOM 659 O O . GLU A 1 82 ? -7.123 -3.933 7.611 1.00 96.44 82 GLU A O 1
ATOM 664 N N . TRP A 1 83 ? -5.498 -4.981 6.474 1.00 97.56 83 TRP A N 1
ATOM 665 C CA . TRP A 1 83 ? -4.502 -4.884 7.545 1.00 97.56 83 TRP A CA 1
ATOM 666 C C . TRP A 1 83 ? -4.183 -3.439 7.957 1.00 97.56 83 TRP A C 1
ATOM 668 O O . TRP A 1 83 ? -3.929 -3.160 9.134 1.00 97.56 83 TRP A O 1
ATOM 678 N N . LEU A 1 84 ? -4.166 -2.507 7.004 1.00 96.00 84 LEU A N 1
ATOM 679 C CA . LEU A 1 84 ? -3.974 -1.079 7.262 1.00 96.00 84 LEU A CA 1
ATOM 680 C C . LEU A 1 84 ? -5.266 -0.382 7.704 1.00 96.00 84 LEU A C 1
ATOM 682 O O . LEU A 1 84 ? -5.211 0.771 8.126 1.00 96.00 84 LEU A O 1
ATOM 686 N N . GLY A 1 85 ? -6.415 -1.053 7.637 1.00 94.94 85 GLY A N 1
ATOM 687 C CA . GLY A 1 85 ? -7.704 -0.465 7.967 1.00 94.94 85 GLY A CA 1
ATOM 688 C C . GLY A 1 85 ? -8.093 0.679 7.031 1.00 94.94 85 GLY A C 1
ATOM 689 O O . GLY A 1 85 ? -8.753 1.614 7.483 1.00 94.94 85 GLY A O 1
ATOM 690 N N . VAL A 1 86 ? -7.709 0.624 5.754 1.00 93.88 86 VAL A N 1
ATOM 691 C CA . VAL A 1 86 ? -8.072 1.596 4.703 1.00 93.88 86 VAL A CA 1
ATOM 692 C C . VAL A 1 86 ? -8.830 0.893 3.576 1.00 93.88 86 VAL A C 1
ATOM 694 O O . VAL A 1 86 ? -8.865 -0.333 3.517 1.00 93.88 86 VAL A O 1
ATOM 697 N N . SER A 1 87 ? -9.468 1.640 2.675 1.00 93.50 87 SER A N 1
ATOM 698 C CA . SER A 1 87 ? -10.117 1.018 1.518 1.00 93.50 87 SER A CA 1
ATOM 699 C C . SER A 1 87 ? -9.098 0.678 0.427 1.00 93.50 87 SER A C 1
ATOM 701 O O . SER A 1 87 ? -8.098 1.374 0.226 1.00 93.50 87 SER A O 1
ATOM 703 N N . LYS A 1 88 ? -9.378 -0.373 -0.352 1.00 93.50 88 LYS A N 1
ATOM 704 C CA . LYS A 1 88 ? -8.585 -0.668 -1.555 1.00 93.50 88 LYS A CA 1
ATOM 705 C C . LYS A 1 88 ? -8.677 0.450 -2.595 1.00 93.50 88 LYS A C 1
ATOM 707 O O . LYS A 1 88 ? -7.701 0.705 -3.291 1.00 93.50 88 LYS A O 1
ATOM 712 N N . VAL A 1 89 ? -9.810 1.156 -2.664 1.00 91.31 89 VAL A N 1
ATOM 713 C CA . VAL A 1 89 ? -9.981 2.319 -3.548 1.00 91.31 89 VAL A CA 1
ATOM 714 C C . VAL A 1 89 ? -8.975 3.404 -3.181 1.00 91.31 89 VAL A C 1
ATOM 716 O O . VAL A 1 89 ? -8.268 3.874 -4.067 1.00 91.31 89 VAL A O 1
ATOM 719 N N . G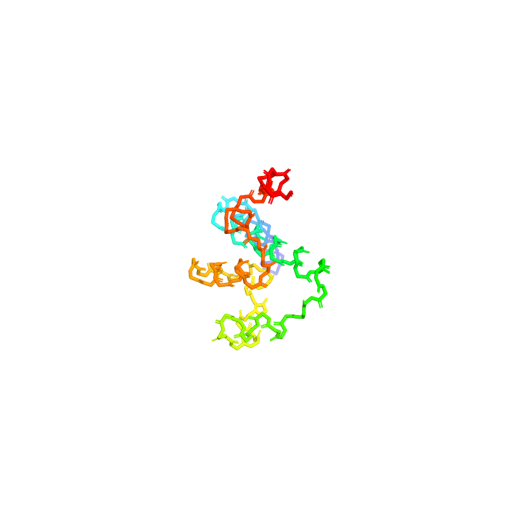LN A 1 90 ? -8.805 3.709 -1.891 1.00 91.19 90 GLN A N 1
ATOM 720 C CA . GLN A 1 90 ? -7.788 4.648 -1.426 1.00 91.19 90 GLN A CA 1
ATOM 721 C C . GLN A 1 90 ? -6.380 4.219 -1.853 1.00 91.19 90 GLN A C 1
ATOM 723 O O . GLN A 1 90 ? -5.626 5.049 -2.346 1.00 91.19 90 GLN A O 1
ATOM 728 N N . LEU A 1 91 ? -6.006 2.944 -1.736 1.00 92.62 91 LEU A N 1
ATOM 729 C CA . LEU A 1 91 ? -4.674 2.507 -2.180 1.00 92.62 91 LEU A CA 1
ATOM 730 C C . LEU A 1 91 ? -4.499 2.601 -3.708 1.00 92.62 91 LEU A C 1
ATOM 732 O O . LEU A 1 91 ? -3.433 2.982 -4.193 1.00 92.62 91 LEU A O 1
ATOM 736 N N . LEU A 1 92 ? -5.549 2.304 -4.477 1.00 91.38 92 LEU A N 1
ATOM 737 C CA . LEU A 1 92 ? -5.517 2.310 -5.943 1.00 91.38 92 LEU A CA 1
ATOM 738 C C . LEU A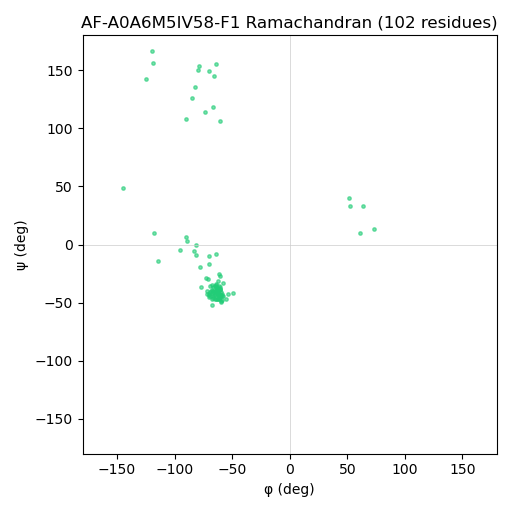 1 92 ? -5.578 3.722 -6.544 1.00 91.38 92 LEU A C 1
ATOM 740 O O . LEU A 1 92 ? -4.885 3.993 -7.527 1.00 91.38 92 LEU A O 1
ATOM 744 N N . THR A 1 93 ? -6.344 4.643 -5.948 1.00 87.81 93 THR A N 1
ATOM 745 C CA . THR A 1 93 ? -6.613 5.995 -6.485 1.00 87.81 93 THR A CA 1
ATOM 746 C C . THR A 1 93 ? -6.038 7.134 -5.640 1.00 87.81 93 THR A C 1
ATOM 748 O O . THR A 1 93 ? -5.899 8.252 -6.145 1.00 87.81 93 THR A O 1
ATOM 751 N N . GLY A 1 94 ? -5.624 6.870 -4.390 1.00 85.00 94 GLY A N 1
ATOM 752 C CA . GLY A 1 94 ? -5.104 7.840 -3.397 1.00 85.00 94 GLY A CA 1
ATOM 753 C C . GLY A 1 94 ? -6.099 8.916 -3.025 1.00 85.00 94 GLY A C 1
ATOM 754 O O . GLY A 1 94 ? -5.761 9.900 -2.368 1.00 85.00 94 GLY A O 1
ATOM 755 N N . GLN A 1 95 ? -7.342 8.744 -3.455 1.00 84.38 95 GLN A N 1
ATOM 756 C CA . GLN A 1 95 ? -8.445 9.509 -2.935 1.00 84.38 95 GLN A CA 1
ATOM 757 C C . GLN A 1 95 ? -8.709 8.945 -1.546 1.00 84.38 95 GLN A C 1
ATOM 759 O O . GLN A 1 95 ? -9.056 7.779 -1.390 1.00 84.38 95 GLN A O 1
ATOM 764 N N . ARG A 1 96 ? -8.471 9.759 -0.517 1.00 78.19 96 ARG A N 1
ATOM 765 C CA . ARG A 1 96 ? -8.885 9.397 0.837 1.00 78.19 96 ARG A CA 1
ATOM 766 C C . ARG A 1 96 ? -10.403 9.381 0.848 1.00 78.19 96 ARG A C 1
ATOM 768 O O . ARG A 1 96 ? -11.013 10.425 0.600 1.00 78.19 96 ARG A O 1
ATOM 775 N N . ASP A 1 97 ? -10.992 8.225 1.127 1.00 64.75 97 ASP A N 1
ATOM 776 C CA . ASP A 1 97 ? -12.437 8.117 1.269 1.00 64.75 97 ASP A CA 1
ATOM 777 C C . ASP A 1 97 ? -12.871 9.026 2.423 1.00 64.75 97 ASP A C 1
ATOM 779 O O . ASP A 1 97 ? -12.646 8.746 3.601 1.00 64.75 97 ASP A O 1
ATOM 783 N N . ARG A 1 98 ? -13.498 10.157 2.081 1.00 52.62 98 ARG A N 1
ATOM 784 C CA . ARG A 1 98 ? -14.132 11.058 3.056 1.00 52.62 98 ARG A CA 1
ATOM 785 C C . ARG A 1 98 ? -15.312 10.385 3.775 1.00 52.62 98 ARG A C 1
ATOM 787 O O . ARG A 1 98 ? -15.829 10.944 4.735 1.00 52.62 98 ARG A O 1
ATOM 794 N N . GLU A 1 99 ? -15.729 9.195 3.342 1.00 49.59 99 GLU A N 1
ATOM 795 C CA . GLU A 1 99 ? -16.941 8.505 3.798 1.00 49.59 99 GLU A CA 1
ATOM 796 C C . GLU A 1 99 ? -16.881 7.976 5.237 1.00 49.59 99 GLU A C 1
ATOM 798 O O . GLU A 1 99 ? -17.929 7.8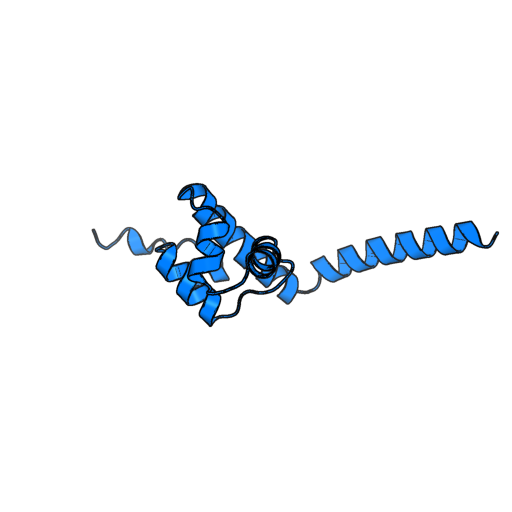08 5.854 1.00 49.59 99 GLU A O 1
ATOM 803 N N . ARG A 1 100 ? -15.699 7.844 5.861 1.00 51.47 100 ARG A N 1
ATOM 804 C CA . ARG A 1 100 ? -15.635 7.558 7.310 1.00 51.47 100 ARG A CA 1
ATOM 805 C C . ARG A 1 100 ? -16.076 8.724 8.204 1.00 51.47 100 ARG A C 1
ATOM 807 O O . ARG A 1 100 ? -16.265 8.514 9.396 1.00 51.47 100 ARG A O 1
ATOM 814 N N . ALA A 1 101 ? -16.281 9.926 7.660 1.00 46.34 101 ALA A N 1
ATOM 815 C CA . ALA A 1 101 ? -16.759 11.074 8.433 1.00 46.34 101 ALA A CA 1
ATOM 816 C C . ALA A 1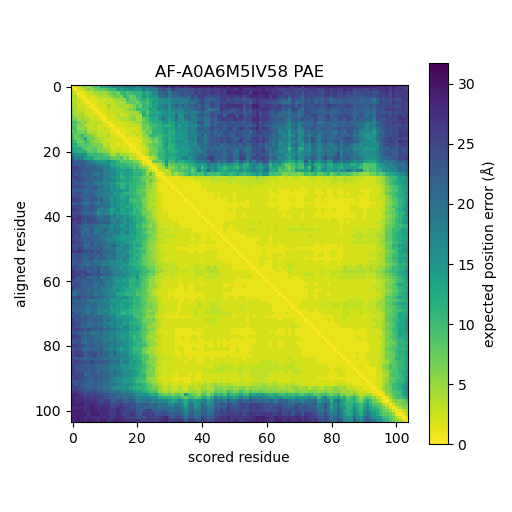 101 ? -18.289 11.099 8.657 1.00 46.34 101 ALA A C 1
ATOM 818 O O . ALA A 1 101 ? -18.773 12.030 9.293 1.00 46.34 101 ALA A O 1
ATOM 819 N N . VAL A 1 102 ? -19.056 10.123 8.145 1.00 50.38 102 VAL A N 1
ATOM 820 C CA . VAL A 1 102 ? -20.538 10.141 8.198 1.00 50.38 102 VAL A CA 1
ATOM 821 C C . VAL A 1 102 ? -21.131 8.962 8.992 1.00 50.38 102 VAL A C 1
ATOM 823 O O . VAL A 1 102 ? -22.338 8.744 8.975 1.00 50.38 102 VAL A O 1
ATOM 826 N N . SER A 1 103 ? -20.334 8.168 9.714 1.00 44.59 103 SER A N 1
ATOM 827 C CA . SER A 1 103 ? -20.880 7.031 10.489 1.00 44.59 103 SER A CA 1
ATOM 828 C C . SER A 1 103 ? -20.174 6.762 11.821 1.00 44.59 103 SER A C 1
ATOM 830 O O . SER A 1 103 ? -19.851 5.618 12.137 1.00 44.59 103 SER A O 1
ATOM 832 N N . ALA A 1 104 ? -19.973 7.815 12.610 1.00 40.00 104 ALA A N 1
ATOM 833 C CA . ALA A 1 104 ? -19.775 7.742 14.059 1.00 40.00 104 ALA A CA 1
ATOM 834 C C . ALA A 1 104 ? -20.722 8.748 14.722 1.00 40.00 104 ALA A C 1
ATOM 836 O O . ALA A 1 104 ? -21.280 8.40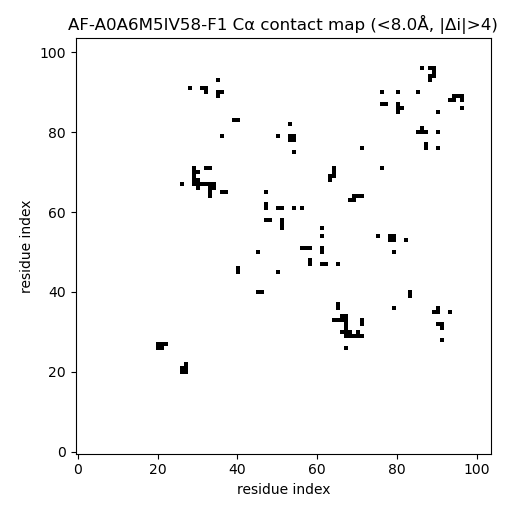6 15.785 1.00 40.00 104 ALA A O 1
#

Mean predicted aligned error: 10.22 Å

Foldseek 3Di:
DVPVVVVVVVVVVVVVVVVVCVVDVVLVQLQQLLVLLVVLCVVVVNDLVVLCVQLVHDSVVSVCSNNSVDHDDPVSLCSSCVVSVHDSCCSRPVPGPPVVVPDD

Radius of gyration: 18.14 Å; Cα contacts (8 Å, |Δi|>4): 82; chains: 1; bounding box: 58×25×44 Å